Protein AF-A0A845UEY4-F1 (afdb_monomer)

Structure (mmCIF, N/CA/C/O backbone):
data_AF-A0A845UEY4-F1
#
_entry.id   AF-A0A845UEY4-F1
#
loop_
_atom_site.group_PDB
_atom_site.id
_atom_site.type_symbol
_atom_site.label_atom_id
_atom_site.label_alt_id
_atom_site.label_comp_id
_atom_site.label_asym_id
_atom_site.label_entity_id
_atom_site.label_seq_id
_atom_site.pdbx_PDB_ins_code
_atom_site.Cartn_x
_atom_site.Cartn_y
_atom_site.Cartn_z
_atom_site.occupancy
_atom_site.B_iso_or_equiv
_atom_site.auth_seq_id
_atom_site.auth_comp_id
_atom_site.auth_asym_id
_atom_site.auth_atom_id
_atom_site.pdbx_PDB_model_num
ATOM 1 N N . GLY A 1 1 ? 34.768 -11.154 15.522 1.00 72.12 1 GLY A N 1
ATOM 2 C CA . GLY A 1 1 ? 34.197 -12.021 14.469 1.00 72.12 1 GLY A CA 1
ATOM 3 C C . GLY A 1 1 ? 33.340 -11.183 13.542 1.00 72.12 1 GLY A C 1
ATOM 4 O O . GLY A 1 1 ? 32.799 -10.190 14.009 1.00 72.12 1 GLY A O 1
ATOM 5 N N . ALA A 1 2 ? 33.241 -11.539 12.259 1.00 83.69 2 ALA A N 1
ATOM 6 C CA . ALA A 1 2 ? 32.461 -10.785 11.270 1.00 83.69 2 ALA A CA 1
ATOM 7 C C . ALA A 1 2 ? 31.075 -11.413 11.032 1.00 83.69 2 ALA A C 1
ATOM 9 O O . ALA A 1 2 ? 30.939 -12.635 11.075 1.00 83.69 2 ALA A O 1
ATOM 10 N N . ARG A 1 3 ? 30.063 -10.574 10.768 1.00 87.88 3 ARG A N 1
ATOM 11 C CA . ARG A 1 3 ? 28.733 -10.976 10.277 1.00 87.88 3 ARG A CA 1
ATOM 12 C C . ARG A 1 3 ? 28.546 -10.387 8.880 1.00 87.88 3 ARG A C 1
ATOM 14 O O . ARG A 1 3 ? 28.644 -9.175 8.723 1.00 87.88 3 ARG A O 1
ATOM 21 N N . LEU A 1 4 ? 28.305 -11.242 7.891 1.00 89.44 4 LEU A N 1
ATOM 22 C CA . LEU A 1 4 ? 28.095 -10.865 6.492 1.00 89.44 4 LEU A CA 1
ATOM 23 C C . LEU A 1 4 ? 26.800 -11.503 5.986 1.00 89.44 4 LEU A C 1
ATOM 25 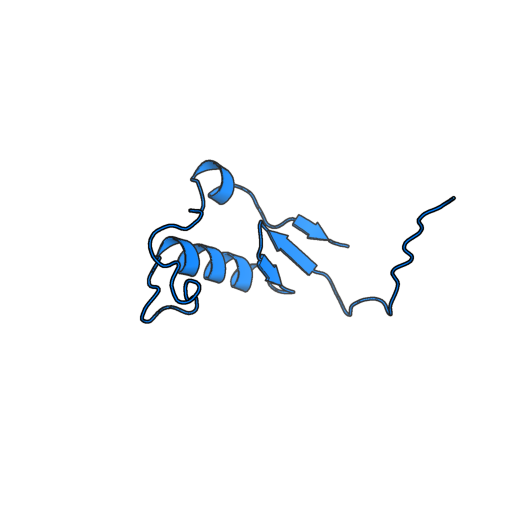O O . LEU A 1 4 ? 26.485 -12.634 6.355 1.00 89.44 4 LEU A O 1
ATOM 29 N N . MET A 1 5 ? 26.078 -10.780 5.131 1.00 90.81 5 MET A N 1
ATOM 30 C CA . MET A 1 5 ? 24.914 -11.271 4.396 1.00 90.81 5 MET A CA 1
ATOM 31 C C . MET A 1 5 ? 25.112 -10.945 2.915 1.00 90.81 5 MET A C 1
ATOM 33 O O . MET A 1 5 ? 25.370 -9.795 2.569 1.00 90.81 5 MET A O 1
ATOM 37 N N . ALA A 1 6 ? 25.004 -11.959 2.057 1.00 91.88 6 ALA A N 1
ATOM 38 C CA . ALA A 1 6 ? 25.022 -11.813 0.606 1.00 91.88 6 ALA A CA 1
ATOM 39 C C . ALA A 1 6 ? 23.666 -12.267 0.054 1.00 91.88 6 ALA A C 1
ATOM 41 O O . ALA A 1 6 ? 23.233 -13.386 0.327 1.00 91.88 6 ALA A O 1
ATOM 42 N N . LEU A 1 7 ? 22.998 -11.389 -0.695 1.00 91.62 7 LEU A N 1
ATOM 43 C CA . LEU A 1 7 ? 21.709 -11.641 -1.340 1.00 91.62 7 LEU A CA 1
ATOM 44 C C . LEU A 1 7 ? 21.859 -11.359 -2.837 1.00 91.62 7 LEU A C 1
ATOM 46 O O . LEU A 1 7 ? 22.398 -10.323 -3.220 1.00 91.62 7 LEU A O 1
ATOM 50 N N . GLY A 1 8 ? 21.386 -12.276 -3.677 1.00 91.75 8 GLY A N 1
ATOM 51 C CA . GLY A 1 8 ? 21.439 -12.155 -5.130 1.00 91.75 8 GLY A CA 1
ATOM 52 C C . GLY A 1 8 ? 20.460 -13.113 -5.802 1.00 91.75 8 GLY A C 1
ATOM 53 O O . GLY A 1 8 ? 19.999 -14.076 -5.192 1.00 91.75 8 GLY A O 1
ATOM 54 N N . GLY A 1 9 ? 20.132 -12.836 -7.060 1.00 89.50 9 GLY A N 1
ATOM 55 C CA . GLY A 1 9 ? 19.194 -13.617 -7.858 1.00 89.50 9 GLY A CA 1
ATOM 56 C C . GLY A 1 9 ? 19.163 -13.125 -9.302 1.00 89.50 9 GLY A C 1
ATOM 57 O O . GLY A 1 9 ? 19.816 -12.138 -9.639 1.00 89.50 9 GLY A O 1
ATOM 58 N N . ALA A 1 10 ? 18.419 -13.824 -10.158 1.00 89.44 10 ALA A N 1
ATOM 59 C CA . ALA A 1 10 ? 18.205 -13.389 -11.534 1.00 89.44 10 ALA A CA 1
ATOM 60 C C . ALA A 1 10 ? 17.486 -12.028 -11.581 1.00 89.44 10 ALA A C 1
ATOM 62 O O . ALA A 1 10 ? 16.649 -11.732 -10.724 1.00 89.44 10 ALA A O 1
ATOM 63 N N . THR A 1 11 ? 17.788 -11.219 -12.599 1.00 85.81 11 THR A N 1
ATOM 64 C CA . THR A 1 11 ? 17.115 -9.935 -12.820 1.00 85.81 11 THR A CA 1
ATOM 65 C C . THR A 1 11 ? 15.613 -10.143 -12.998 1.00 85.81 11 THR A C 1
ATOM 67 O O . THR A 1 11 ? 15.172 -11.079 -13.665 1.00 85.81 11 THR A O 1
ATOM 70 N N . MET A 1 12 ? 14.812 -9.260 -12.403 1.00 84.38 12 MET A N 1
ATOM 71 C CA . MET A 1 12 ? 13.364 -9.293 -12.579 1.00 84.38 12 MET A CA 1
ATOM 72 C C . MET A 1 12 ? 12.991 -8.875 -14.007 1.00 84.38 12 MET A C 1
ATOM 74 O O . MET A 1 12 ? 13.555 -7.934 -14.561 1.00 84.38 12 MET A O 1
ATOM 78 N N . ASN A 1 13 ? 11.998 -9.545 -14.594 1.00 81.44 13 ASN A N 1
ATOM 79 C CA . ASN A 1 13 ? 11.487 -9.197 -15.920 1.00 81.44 13 ASN A CA 1
ATOM 80 C C . ASN A 1 13 ? 10.615 -7.930 -15.830 1.00 81.44 13 ASN A C 1
ATOM 82 O O . ASN A 1 13 ? 9.397 -8.012 -15.643 1.00 81.44 13 ASN A O 1
ATOM 86 N N . GLY A 1 14 ? 11.253 -6.762 -15.923 1.00 85.38 14 GLY A N 1
ATOM 87 C CA . GLY A 1 14 ? 10.607 -5.450 -16.017 1.00 85.38 14 GLY A CA 1
ATOM 88 C C . GLY A 1 14 ? 10.539 -4.654 -14.706 1.00 85.38 14 GLY A C 1
ATOM 89 O O . GLY A 1 14 ? 10.878 -5.177 -13.641 1.00 85.38 14 GLY A O 1
ATOM 90 N N . PRO A 1 15 ? 10.071 -3.394 -14.784 1.00 89.06 15 PRO A N 1
ATOM 91 C CA . PRO A 1 15 ? 10.117 -2.447 -13.676 1.00 89.06 15 PRO A CA 1
ATOM 92 C C . PRO A 1 15 ? 9.271 -2.910 -12.488 1.00 89.06 15 PRO A C 1
ATOM 94 O O . PRO A 1 15 ? 8.289 -3.661 -12.624 1.00 89.06 15 PRO A O 1
ATOM 97 N N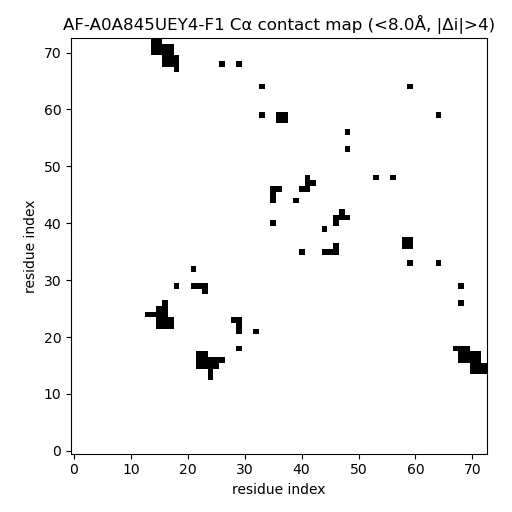 . ARG A 1 16 ? 9.639 -2.435 -11.298 1.00 92.44 16 ARG A N 1
ATOM 98 C CA . ARG A 1 16 ? 8.814 -2.551 -10.095 1.00 92.44 16 ARG A CA 1
ATOM 99 C C . ARG A 1 16 ? 8.540 -1.173 -9.531 1.00 92.44 16 ARG A C 1
ATOM 101 O O . ARG A 1 16 ? 9.427 -0.339 -9.397 1.00 92.44 16 ARG A O 1
ATOM 108 N N . TYR A 1 17 ? 7.279 -0.952 -9.203 1.00 94.12 17 TYR A N 1
ATOM 109 C CA . TYR A 1 17 ? 6.832 0.237 -8.513 1.00 94.12 17 TYR A CA 1
ATOM 110 C C . TYR A 1 17 ? 6.687 -0.101 -7.041 1.00 94.12 17 TYR A C 1
ATOM 112 O O . TYR A 1 17 ? 6.083 -1.119 -6.696 1.00 94.12 17 TYR A O 1
ATOM 120 N N . ILE A 1 18 ? 7.267 0.744 -6.195 1.00 94.75 18 ILE A N 1
ATOM 121 C CA . ILE A 1 18 ? 7.208 0.608 -4.743 1.00 94.75 18 ILE A CA 1
ATOM 122 C C . ILE A 1 18 ? 6.613 1.887 -4.174 1.00 94.75 18 ILE A C 1
ATOM 124 O O . ILE A 1 18 ? 7.083 2.996 -4.454 1.00 94.75 18 ILE A O 1
ATOM 128 N N . TRP A 1 19 ? 5.593 1.724 -3.346 1.00 96.00 19 TRP A N 1
ATOM 129 C CA . TRP A 1 19 ? 4.990 2.797 -2.578 1.00 96.00 19 TRP A CA 1
ATOM 130 C C . TRP A 1 19 ? 4.595 2.238 -1.219 1.00 96.00 19 TRP A C 1
ATOM 132 O O . TRP A 1 19 ? 3.827 1.280 -1.159 1.00 96.00 19 TRP A O 1
ATOM 142 N N . TRP A 1 20 ? 5.135 2.805 -0.138 1.00 94.94 20 TRP A N 1
ATOM 143 C CA . TRP A 1 20 ? 4.932 2.268 1.211 1.00 94.94 20 TRP A CA 1
ATOM 144 C C . TRP A 1 20 ? 5.198 0.744 1.247 1.00 94.94 20 TRP A C 1
ATOM 146 O O . TRP A 1 20 ? 6.265 0.311 0.813 1.00 94.94 20 TRP A O 1
ATOM 156 N N . ASN A 1 21 ? 4.237 -0.058 1.709 1.00 95.88 21 ASN A N 1
ATOM 157 C CA . ASN A 1 21 ? 4.306 -1.519 1.771 1.00 95.88 21 ASN A CA 1
ATOM 158 C C . ASN A 1 21 ? 3.765 -2.222 0.509 1.00 95.88 21 ASN A C 1
ATOM 160 O O . ASN A 1 21 ? 3.674 -3.449 0.482 1.00 95.88 21 ASN A O 1
ATOM 164 N N . PHE A 1 22 ? 3.402 -1.480 -0.542 1.00 96.56 22 PHE A N 1
ATOM 165 C CA . PHE A 1 22 ? 2.870 -2.037 -1.784 1.00 96.56 22 PHE A CA 1
ATOM 166 C C . PHE A 1 22 ? 3.930 -2.083 -2.884 1.00 96.56 22 PHE A C 1
ATOM 168 O O . PHE A 1 22 ? 4.586 -1.086 -3.196 1.00 96.56 22 PHE A O 1
ATOM 175 N N . VAL A 1 23 ? 4.061 -3.259 -3.504 1.00 95.62 23 VAL A N 1
ATOM 176 C CA . VAL A 1 23 ? 4.975 -3.510 -4.622 1.00 95.62 23 VAL A CA 1
ATOM 177 C C . VAL A 1 23 ? 4.218 -4.178 -5.759 1.00 95.62 23 VAL A C 1
ATOM 179 O O . VAL A 1 23 ? 3.538 -5.182 -5.564 1.00 95.62 23 VAL A O 1
ATOM 182 N N . SER A 1 24 ? 4.345 -3.636 -6.966 1.00 94.94 24 SER A N 1
ATOM 183 C CA . SER A 1 24 ? 3.652 -4.151 -8.147 1.00 94.94 24 SER A CA 1
ATOM 184 C C . SER A 1 24 ? 4.407 -3.791 -9.425 1.00 94.94 24 SER A C 1
ATOM 186 O O . SER A 1 24 ? 5.177 -2.835 -9.463 1.00 94.94 24 SER A O 1
ATOM 188 N N . SER A 1 25 ? 4.166 -4.530 -10.505 1.00 94.06 25 SER A N 1
ATOM 189 C CA . SER A 1 25 ? 4.585 -4.141 -11.859 1.00 94.06 25 SER A CA 1
ATOM 190 C C . SER A 1 25 ? 3.616 -3.156 -12.532 1.00 94.06 25 SER A C 1
ATOM 192 O O . SER A 1 25 ? 3.838 -2.757 -13.669 1.00 94.06 25 SER A O 1
ATOM 194 N N . SER A 1 26 ? 2.525 -2.778 -11.858 1.00 94.25 26 SER A N 1
ATOM 195 C CA . SER A 1 26 ? 1.492 -1.848 -12.332 1.00 94.25 26 SER A CA 1
ATOM 196 C C . SER A 1 26 ? 1.242 -0.761 -11.287 1.00 94.25 26 SER A C 1
ATOM 198 O O . SER A 1 26 ? 0.999 -1.082 -10.121 1.00 94.25 26 SER A O 1
ATOM 200 N N . LYS A 1 27 ? 1.281 0.509 -11.719 1.00 93.62 27 LYS A N 1
ATOM 201 C CA . LYS A 1 27 ? 0.948 1.672 -10.878 1.00 93.62 27 LYS A CA 1
ATOM 202 C C . LYS A 1 27 ? -0.530 1.684 -10.497 1.00 93.62 27 LYS A C 1
ATOM 204 O O . LYS A 1 27 ? -0.831 1.880 -9.329 1.00 93.62 27 LYS A O 1
ATOM 209 N N . ASP A 1 28 ? -1.421 1.362 -11.433 1.00 95.75 28 ASP A N 1
ATOM 210 C CA . ASP A 1 28 ? -2.870 1.328 -11.188 1.00 95.75 28 ASP A CA 1
ATOM 211 C C . ASP A 1 28 ? -3.239 0.341 -10.076 1.00 95.75 28 ASP A C 1
ATOM 213 O O . ASP A 1 28 ? -4.085 0.629 -9.238 1.00 95.75 28 ASP A O 1
ATOM 217 N N . ARG A 1 29 ? -2.541 -0.803 -10.001 1.00 96.44 29 ARG A N 1
ATOM 218 C CA . ARG A 1 29 ? -2.706 -1.750 -8.887 1.00 96.44 29 ARG A CA 1
ATOM 219 C C . ARG A 1 29 ? -2.279 -1.181 -7.537 1.00 96.44 29 ARG A C 1
ATOM 221 O O . ARG A 1 29 ? -2.864 -1.556 -6.528 1.00 96.44 29 ARG A O 1
ATOM 228 N N . ILE A 1 30 ? -1.263 -0.320 -7.507 1.00 96.94 30 ILE A N 1
ATOM 229 C CA . ILE A 1 30 ? -0.848 0.354 -6.273 1.00 96.94 30 ILE A CA 1
ATOM 230 C C . ILE A 1 30 ? -1.889 1.397 -5.875 1.00 96.94 30 ILE A C 1
ATOM 232 O O . ILE A 1 30 ? -2.252 1.443 -4.708 1.00 96.94 30 ILE A O 1
ATOM 236 N N . GLU A 1 31 ? -2.407 2.183 -6.821 1.00 96.44 31 GLU A N 1
ATOM 237 C CA . GLU A 1 31 ? -3.473 3.149 -6.523 1.00 96.44 31 GLU A CA 1
ATOM 238 C C . GLU A 1 31 ? -4.750 2.452 -6.035 1.00 96.44 31 GLU A C 1
ATOM 240 O O . GLU A 1 31 ? -5.327 2.876 -5.040 1.00 96.44 31 GLU A O 1
ATOM 245 N N . GLN A 1 32 ? -5.135 1.318 -6.631 1.00 97.69 32 GLN A N 1
ATOM 246 C CA . GLN A 1 32 ? -6.252 0.518 -6.121 1.00 97.69 32 GLN A CA 1
ATOM 247 C C . GLN A 1 32 ? -5.992 0.030 -4.687 1.00 97.69 32 GLN A C 1
ATOM 249 O O . GLN A 1 32 ? -6.835 0.210 -3.816 1.00 97.69 32 GLN A O 1
ATOM 254 N N . ALA A 1 33 ? -4.801 -0.516 -4.411 1.00 97.69 33 ALA A N 1
ATOM 255 C CA . ALA A 1 33 ? -4.434 -0.967 -3.068 1.00 97.69 33 ALA A CA 1
ATOM 256 C C . ALA A 1 33 ? -4.434 0.175 -2.033 1.00 97.69 33 ALA A C 1
ATOM 258 O O . ALA A 1 33 ? -4.773 -0.049 -0.871 1.00 97.69 33 ALA A O 1
ATOM 259 N N . LYS A 1 34 ? -4.079 1.402 -2.443 1.00 97.19 34 LYS A N 1
ATOM 260 C CA . LYS A 1 34 ? -4.187 2.598 -1.597 1.00 97.19 34 LYS A CA 1
ATOM 261 C C . LYS A 1 34 ? -5.635 2.881 -1.211 1.00 97.19 34 LYS A C 1
ATOM 263 O O . LYS A 1 34 ? -5.899 3.094 -0.030 1.00 97.19 34 LYS A O 1
ATOM 268 N N . GLU A 1 35 ? -6.554 2.887 -2.175 1.00 97.44 35 GLU A N 1
ATOM 269 C CA . GLU A 1 35 ? -7.982 3.105 -1.905 1.00 97.44 35 GLU A CA 1
ATOM 270 C C . GLU A 1 35 ? -8.570 1.992 -1.036 1.00 97.44 35 GLU A C 1
ATOM 272 O O . GLU A 1 35 ? -9.231 2.275 -0.037 1.00 97.44 35 GLU A O 1
ATOM 277 N N . ASP A 1 36 ? -8.249 0.736 -1.343 1.00 98.19 36 ASP A N 1
ATOM 278 C CA . ASP A 1 36 ? -8.727 -0.422 -0.587 1.00 98.19 36 ASP A CA 1
ATOM 279 C C . ASP A 1 36 ? -8.239 -0.400 0.872 1.00 98.19 36 ASP A C 1
ATOM 281 O O . ASP A 1 36 ? -8.993 -0.723 1.790 1.00 98.19 36 ASP A O 1
ATOM 285 N N . TRP A 1 37 ? -6.989 0.018 1.114 1.00 97.75 37 TRP A N 1
ATOM 286 C CA . TRP A 1 37 ? -6.456 0.167 2.471 1.00 97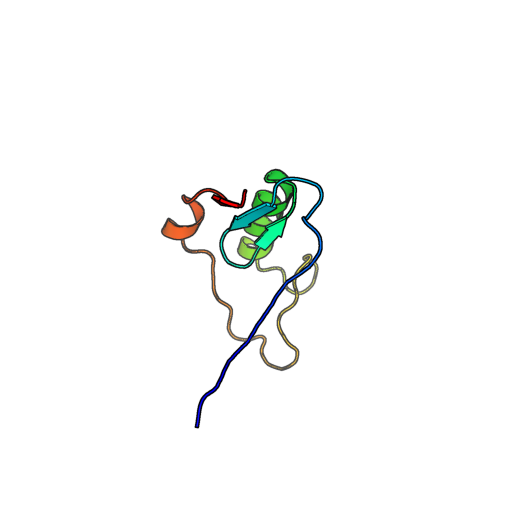.75 37 TRP A CA 1
ATOM 287 C C . TRP A 1 37 ? -7.087 1.350 3.215 1.00 97.75 37 TRP A C 1
ATOM 289 O O . TRP A 1 37 ? -7.407 1.230 4.397 1.00 97.75 37 TRP A O 1
ATOM 299 N N . LYS A 1 38 ? -7.313 2.483 2.532 1.00 96.38 38 LYS A N 1
ATOM 300 C CA . LYS A 1 38 ? -8.006 3.652 3.105 1.00 96.38 38 LYS A CA 1
ATOM 301 C C . LYS A 1 38 ? -9.457 3.346 3.478 1.00 96.38 38 LYS A C 1
ATOM 303 O O . LYS A 1 38 ? -9.943 3.892 4.464 1.00 96.38 38 LYS A O 1
ATOM 308 N N . ALA A 1 39 ? -10.135 2.486 2.717 1.00 97.00 39 ALA A N 1
ATOM 309 C CA . ALA A 1 39 ? -11.509 2.079 2.998 1.00 97.00 39 ALA A CA 1
ATOM 310 C C . ALA A 1 39 ? -11.646 1.299 4.317 1.00 97.00 39 ALA A C 1
ATOM 312 O O . ALA A 1 39 ? -12.720 1.320 4.913 1.00 97.00 39 ALA A O 1
ATOM 313 N N . ALA A 1 40 ? -10.572 0.636 4.772 1.00 95.81 40 ALA A N 1
ATOM 314 C CA . ALA A 1 40 ? -10.519 -0.113 6.029 1.00 95.81 40 ALA A CA 1
ATOM 315 C C . ALA A 1 40 ? -11.668 -1.134 6.204 1.0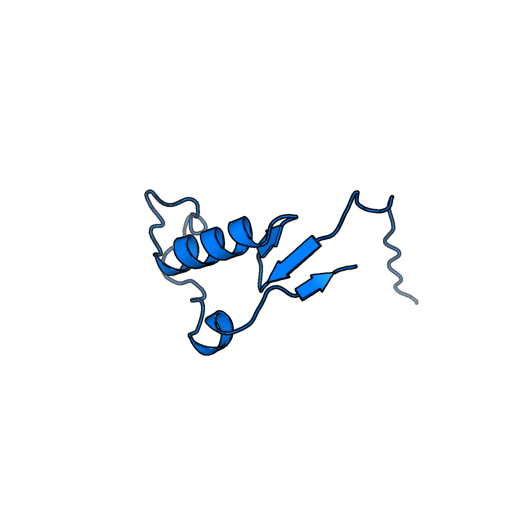0 95.81 40 ALA A C 1
ATOM 317 O O . ALA A 1 40 ? -12.108 -1.414 7.320 1.00 95.81 40 ALA A O 1
ATOM 318 N N . ASP A 1 41 ? -12.156 -1.712 5.100 1.00 96.62 41 ASP A N 1
ATOM 319 C CA . ASP A 1 41 ? -13.126 -2.810 5.130 1.00 96.62 41 ASP A CA 1
ATOM 320 C C . ASP A 1 41 ? -12.396 -4.140 5.352 1.00 96.62 41 ASP A C 1
ATOM 322 O O . ASP A 1 41 ? -12.083 -4.875 4.416 1.00 96.62 41 ASP A O 1
ATOM 326 N N . TRP A 1 42 ? -12.112 -4.451 6.615 1.00 96.12 42 TRP A N 1
ATOM 327 C CA . TRP A 1 42 ? -11.398 -5.674 7.001 1.00 96.12 42 TRP A CA 1
ATOM 328 C C . TRP A 1 42 ? -12.237 -6.954 6.865 1.00 96.12 42 TRP A C 1
ATOM 330 O O . TRP A 1 42 ? -11.698 -8.058 6.967 1.00 96.12 42 TRP A O 1
ATOM 340 N N . ALA A 1 43 ? -13.552 -6.822 6.659 1.00 94.94 43 ALA A N 1
ATOM 341 C CA . ALA A 1 43 ? -14.475 -7.949 6.580 1.00 94.94 43 ALA A CA 1
ATOM 342 C C . ALA A 1 43 ? -14.699 -8.412 5.134 1.00 94.94 43 ALA A C 1
ATOM 344 O O . ALA A 1 43 ? -14.648 -9.616 4.864 1.00 94.94 43 ALA A O 1
ATOM 345 N N . ASN A 1 44 ? -14.929 -7.469 4.213 1.00 96.69 44 ASN A N 1
ATOM 346 C CA . ASN A 1 44 ? -15.272 -7.762 2.816 1.00 96.69 44 ASN A CA 1
ATOM 347 C C . ASN A 1 44 ? -14.256 -7.215 1.807 1.00 96.69 44 ASN A C 1
ATOM 349 O O . ASN A 1 44 ? -14.318 -7.578 0.631 1.00 96.69 44 ASN A O 1
ATOM 353 N N . GLY A 1 45 ? -13.321 -6.374 2.250 1.00 96.12 45 GLY A N 1
ATOM 354 C CA . GLY A 1 45 ? -12.248 -5.850 1.421 1.00 96.12 45 GLY A CA 1
ATOM 35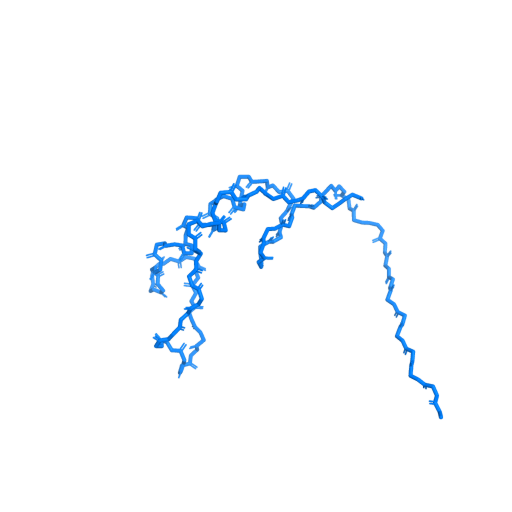5 C C . GLY A 1 45 ? -11.144 -6.875 1.137 1.00 96.12 45 GLY A C 1
ATOM 356 O O . GLY A 1 45 ? -11.157 -8.008 1.631 1.00 96.12 45 GLY A O 1
ATOM 357 N N . PRO A 1 46 ? -10.148 -6.489 0.323 1.00 97.12 46 PRO A N 1
ATOM 358 C CA . PRO A 1 46 ? -9.060 -7.381 -0.071 1.00 97.12 46 PRO A CA 1
ATOM 359 C C . PRO A 1 46 ? -8.008 -7.583 1.031 1.00 97.12 46 PRO A C 1
ATOM 361 O O . PRO A 1 46 ? -7.178 -8.485 0.916 1.00 97.12 46 PRO A O 1
ATOM 364 N N . PHE A 1 47 ? -8.030 -6.765 2.089 1.00 97.12 47 PHE A N 1
ATOM 365 C CA . PHE A 1 47 ? -7.111 -6.844 3.222 1.00 97.12 47 PHE A CA 1
ATOM 366 C C . PHE A 1 47 ? -7.820 -7.343 4.479 1.00 97.12 47 PHE A C 1
ATOM 368 O O . PHE A 1 47 ? -8.998 -7.074 4.694 1.00 97.12 47 PHE A O 1
ATOM 375 N N . ARG A 1 48 ? -7.075 -8.041 5.338 1.00 96.50 48 ARG A N 1
ATOM 376 C CA . ARG A 1 48 ? -7.527 -8.460 6.66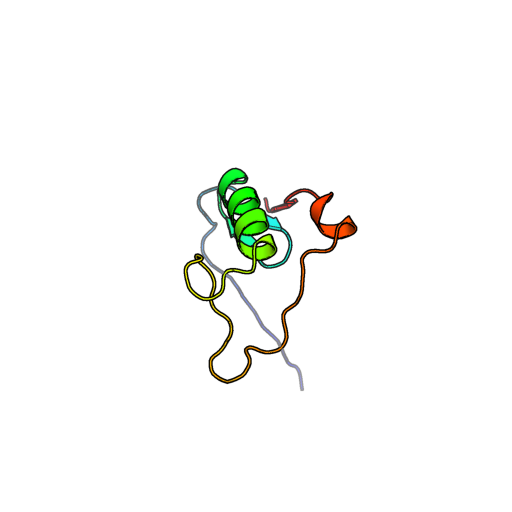7 1.00 96.50 48 ARG A CA 1
ATOM 377 C C . ARG A 1 48 ? -6.470 -8.104 7.695 1.00 96.50 48 ARG A C 1
ATOM 379 O O . ARG A 1 48 ? -5.279 -8.256 7.417 1.00 96.50 48 ARG A O 1
ATOM 386 N N . LEU A 1 49 ? -6.912 -7.663 8.867 1.00 95.75 49 LEU A N 1
ATOM 387 C CA . LEU A 1 49 ? -6.020 -7.484 10.005 1.00 95.75 49 LEU A CA 1
ATOM 388 C C . LEU A 1 49 ? -5.607 -8.847 10.586 1.00 95.75 49 LEU A C 1
ATOM 390 O O . LEU A 1 49 ? -6.296 -9.851 10.362 1.00 95.75 49 LEU A O 1
ATOM 394 N N . PRO A 1 50 ? -4.461 -8.921 11.283 1.00 94.69 50 PRO A N 1
ATOM 395 C CA . PRO A 1 50 ? -4.020 -10.155 11.912 1.00 94.69 50 PRO A CA 1
ATOM 396 C C . PRO A 1 50 ? -5.049 -10.679 12.932 1.00 94.69 50 PRO A C 1
ATOM 398 O O . PRO A 1 50 ? -5.603 -9.895 13.704 1.00 94.69 50 PRO A O 1
ATOM 401 N N . PRO A 1 51 ? -5.286 -12.002 13.001 1.00 93.94 51 PRO A N 1
ATOM 402 C CA . PRO A 1 51 ? -6.188 -12.570 13.997 1.00 93.94 51 PRO A CA 1
ATOM 403 C C . PRO A 1 51 ? -5.745 -12.225 15.422 1.00 93.94 51 PRO A C 1
ATOM 405 O O . PRO A 1 51 ? -4.603 -12.488 15.801 1.00 93.94 51 PRO A O 1
ATOM 408 N N . GLY A 1 52 ? -6.663 -11.680 16.220 1.00 94.56 52 GLY A N 1
ATOM 409 C CA . GLY A 1 52 ? -6.384 -11.273 17.601 1.00 94.56 52 GLY A CA 1
ATOM 410 C C . GLY A 1 52 ? -5.723 -9.897 17.750 1.00 94.56 52 GLY A C 1
ATOM 411 O O . GLY A 1 52 ? -5.508 -9.475 18.883 1.00 94.56 52 GLY A O 1
ATOM 412 N N . ASP A 1 53 ? -5.459 -9.190 16.648 1.00 93.19 53 ASP A N 1
ATOM 413 C CA . ASP A 1 53 ? -4.939 -7.818 16.622 1.00 93.19 53 ASP A CA 1
ATOM 414 C C . ASP A 1 53 ? -5.714 -6.976 15.594 1.00 93.19 53 ASP A C 1
ATOM 416 O O . ASP A 1 53 ? -5.231 -6.616 14.524 1.00 93.19 53 ASP A O 1
ATOM 420 N N . GLU A 1 54 ? -6.991 -6.742 15.900 1.00 93.25 54 GLU A N 1
ATOM 421 C CA . GLU A 1 54 ? -7.950 -6.077 15.002 1.00 93.25 54 GLU A CA 1
ATOM 422 C C . GLU A 1 54 ? -8.291 -4.647 15.458 1.00 93.25 54 GLU A C 1
ATOM 424 O O . GLU A 1 54 ? -9.173 -3.998 14.898 1.00 93.25 54 GLU A O 1
ATOM 429 N N . GLN A 1 55 ? -7.629 -4.164 16.515 1.00 90.44 55 GLN A N 1
ATOM 430 C CA . GLN A 1 55 ? -7.957 -2.893 17.171 1.00 90.44 55 GLN A CA 1
ATOM 431 C C . GLN A 1 55 ? -7.187 -1.703 16.593 1.00 90.44 55 GLN A C 1
ATOM 433 O O . GLN A 1 55 ? -7.664 -0.572 16.674 1.00 90.44 55 GLN A O 1
ATOM 438 N N . GLU A 1 56 ? -6.012 -1.942 16.015 1.00 92.38 56 GLU A N 1
ATOM 439 C CA . GLU A 1 56 ? -5.133 -0.902 15.492 1.00 92.38 56 GLU A CA 1
ATOM 440 C C . GLU A 1 56 ? -4.656 -1.255 14.081 1.00 92.38 56 GLU A C 1
ATOM 442 O O . GLU A 1 56 ? -4.446 -2.415 13.732 1.00 92.38 56 GLU A O 1
ATOM 447 N N . PHE A 1 57 ? -4.474 -0.229 13.254 1.00 94.81 57 PHE A N 1
ATOM 448 C CA . PHE A 1 57 ? -3.796 -0.338 11.970 1.00 94.81 57 PHE A CA 1
ATOM 449 C C . PHE A 1 57 ? -3.103 0.985 11.640 1.00 94.81 57 PHE A C 1
ATOM 451 O O . PHE A 1 57 ? -3.432 2.033 12.196 1.00 94.81 57 PHE A O 1
ATOM 458 N N . ILE A 1 58 ? -2.150 0.948 10.706 1.00 96.19 58 ILE A N 1
ATOM 459 C CA . ILE A 1 58 ? -1.432 2.147 10.259 1.00 96.19 58 ILE A CA 1
ATOM 460 C C . ILE A 1 58 ? -2.192 2.777 9.084 1.00 96.19 58 ILE A C 1
ATOM 462 O O . ILE A 1 58 ? -2.206 2.188 7.997 1.00 96.19 58 ILE A O 1
ATOM 466 N N . PRO A 1 59 ? -2.822 3.954 9.253 1.00 95.94 59 PRO A N 1
ATOM 467 C CA . PRO A 1 59 ? -3.538 4.600 8.164 1.00 95.94 59 PRO A CA 1
ATOM 468 C C . PRO A 1 59 ? -2.563 5.188 7.141 1.00 95.94 59 PRO A C 1
ATOM 470 O O . PRO A 1 59 ? -1.444 5.593 7.463 1.00 95.94 59 PRO A O 1
ATOM 473 N N . ILE A 1 60 ? -3.022 5.305 5.896 1.00 96.62 60 ILE A N 1
ATOM 474 C CA . ILE A 1 60 ? -2.353 6.151 4.907 1.00 96.62 60 ILE A CA 1
ATOM 475 C C . ILE A 1 60 ? -2.672 7.601 5.270 1.00 96.62 60 ILE A C 1
ATOM 477 O O . ILE A 1 60 ? -3.825 8.023 5.213 1.00 96.62 60 ILE A O 1
ATOM 481 N N . THR A 1 61 ? -1.655 8.362 5.670 1.00 96.50 61 THR A N 1
ATOM 482 C CA . THR A 1 61 ? -1.819 9.786 5.982 1.00 96.50 61 THR A CA 1
ATOM 483 C C . THR A 1 61 ? -2.037 10.599 4.706 1.00 96.50 61 THR A C 1
ATOM 485 O O . THR A 1 61 ? -1.590 10.208 3.627 1.00 96.50 61 THR A O 1
ATOM 488 N N . GLU A 1 62 ? -2.663 11.774 4.818 1.00 95.00 62 GLU A N 1
ATOM 489 C CA . GLU A 1 62 ? -2.836 12.675 3.667 1.00 95.00 62 GLU A CA 1
ATOM 490 C C . GLU A 1 62 ? -1.504 13.074 3.021 1.00 95.00 62 GLU A C 1
ATOM 492 O O . GLU A 1 62 ? -1.422 13.254 1.807 1.00 95.00 62 GLU A O 1
ATOM 497 N N . GLU A 1 63 ? -0.452 13.229 3.827 1.00 95.38 63 GLU A N 1
ATOM 498 C CA . GLU A 1 63 ? 0.889 13.528 3.329 1.00 95.38 63 GLU A CA 1
ATOM 499 C C . GLU A 1 63 ? 1.429 12.369 2.486 1.00 95.38 63 GLU A C 1
ATOM 501 O O . GLU A 1 63 ? 1.927 12.590 1.380 1.00 95.38 63 GLU A O 1
ATOM 506 N N . LEU A 1 64 ? 1.278 11.132 2.972 1.00 94.50 64 LEU A N 1
ATOM 507 C CA . LEU A 1 64 ? 1.727 9.943 2.260 1.00 94.50 64 LEU A CA 1
ATOM 508 C C . LEU A 1 64 ? 0.931 9.734 0.966 1.00 94.50 64 LEU A C 1
ATOM 510 O O . LEU A 1 64 ? 1.526 9.404 -0.061 1.00 94.50 64 LEU A O 1
ATOM 514 N N . ASP A 1 65 ? -0.381 9.979 0.981 1.00 94.19 65 ASP A N 1
ATOM 515 C CA . ASP A 1 65 ? -1.255 9.794 -0.186 1.00 94.19 65 ASP A CA 1
ATOM 516 C C . ASP A 1 65 ? -0.864 10.691 -1.375 1.00 94.19 65 ASP A C 1
ATOM 518 O O . ASP A 1 65 ? -0.993 10.300 -2.536 1.00 94.19 65 ASP A O 1
ATOM 522 N N . ARG A 1 66 ? -0.294 11.872 -1.094 1.00 93.88 66 ARG A N 1
ATOM 523 C CA . ARG A 1 66 ? 0.199 12.816 -2.115 1.00 93.88 66 ARG A CA 1
ATOM 524 C C . ARG A 1 66 ? 1.505 12.368 -2.781 1.00 93.88 66 ARG A C 1
ATOM 526 O O . ARG A 1 66 ? 1.898 12.936 -3.803 1.00 93.88 66 ARG A O 1
ATOM 533 N N . THR A 1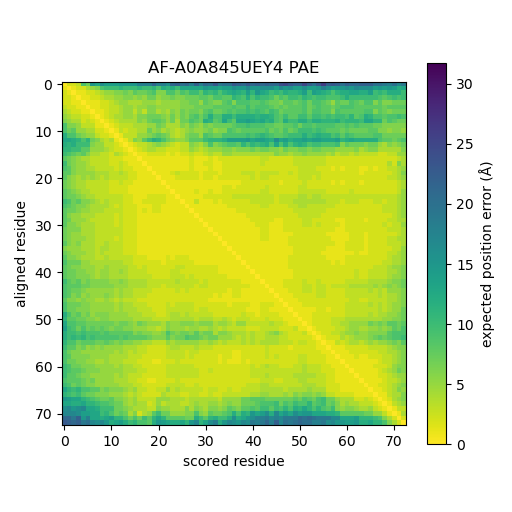 67 ? 2.201 11.379 -2.220 1.00 93.06 67 THR A N 1
ATOM 534 C CA . THR A 1 67 ? 3.445 10.848 -2.795 1.00 93.06 67 THR A CA 1
ATOM 535 C C . THR A 1 67 ? 3.161 9.867 -3.935 1.00 93.06 67 THR A C 1
ATOM 537 O O . THR A 1 67 ? 2.106 9.239 -3.992 1.00 93.06 67 THR A O 1
ATOM 540 N N . ARG A 1 68 ? 4.111 9.715 -4.868 1.00 85.69 68 ARG A N 1
ATOM 541 C CA . ARG A 1 68 ? 3.966 8.811 -6.021 1.00 85.69 68 ARG A CA 1
ATOM 542 C C . ARG A 1 68 ? 4.796 7.538 -5.858 1.00 85.69 68 ARG A C 1
ATOM 544 O O . ARG A 1 68 ? 5.878 7.611 -5.267 1.00 85.69 68 ARG A O 1
ATOM 551 N N . PRO A 1 69 ? 4.357 6.398 -6.428 1.00 83.19 69 PRO A N 1
ATOM 552 C CA . PRO A 1 69 ? 5.165 5.187 -6.466 1.00 83.19 69 PRO A CA 1
ATOM 553 C C . PRO A 1 69 ? 6.514 5.451 -7.130 1.00 83.19 69 PRO A C 1
ATOM 555 O O . PRO A 1 69 ? 6.581 5.993 -8.239 1.00 83.19 69 PRO A O 1
ATOM 558 N N . ARG A 1 70 ? 7.590 5.069 -6.439 1.00 79.69 70 ARG A N 1
ATOM 559 C CA . ARG A 1 70 ? 8.947 5.179 -6.972 1.00 79.69 70 ARG A CA 1
ATOM 560 C C . ARG A 1 70 ? 9.170 4.071 -7.995 1.00 79.69 70 ARG A C 1
ATOM 562 O O . ARG A 1 70 ? 8.752 2.936 -7.770 1.00 79.69 70 ARG A O 1
ATOM 569 N N . ASN A 1 71 ? 9.817 4.412 -9.107 1.00 73.56 71 ASN A N 1
ATOM 570 C CA . ASN A 1 71 ? 10.345 3.414 -10.031 1.00 73.56 71 ASN A CA 1
ATOM 571 C C . ASN A 1 71 ? 11.598 2.811 -9.381 1.00 73.56 71 ASN A C 1
ATOM 573 O O . ASN A 1 71 ? 12.478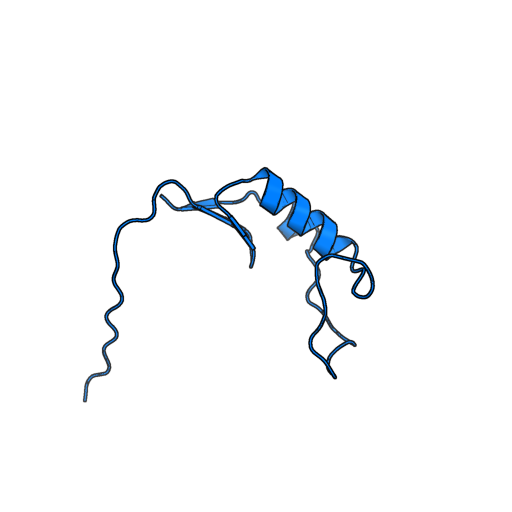 3.561 -8.953 1.00 73.56 71 ASN A O 1
ATOM 577 N N . TRP A 1 72 ? 11.648 1.490 -9.269 1.00 63.66 72 TRP A N 1
ATOM 578 C CA . TRP A 1 72 ? 12.850 0.755 -8.903 1.00 63.66 72 TRP A CA 1
ATOM 579 C C . TRP A 1 72 ? 13.349 0.046 -10.161 1.00 63.66 72 TRP A C 1
ATOM 581 O O . TRP A 1 72 ? 12.829 -1.016 -10.518 1.00 63.66 72 TRP A O 1
ATOM 591 N N . ASP A 1 73 ? 14.312 0.686 -10.824 1.00 59.38 73 ASP A N 1
ATOM 592 C CA . ASP A 1 73 ? 15.016 0.197 -12.011 1.00 59.38 73 ASP A CA 1
ATOM 593 C C . ASP A 1 73 ? 16.516 0.105 -11.691 1.00 59.38 73 ASP A C 1
ATOM 595 O O . ASP A 1 73 ? 17.039 1.063 -11.069 1.00 59.38 73 ASP A O 1
#

Secondary structure (DSSP, 8-state):
---------PPPSS-EEEETTEEES-HHHHHHHHHHHHHT-TTTSS--PPTT--S------HHHHTS-PEEE-

Foldseek 3Di:
DDDDDDDDDDDDDAKWWDAPPDIDNDQVVVVVVLVLQQVLPQPPTPHHDDVPPSPDDDHCDPVSNPDGTDIDD

Solvent-accessible surface area (backbone atoms only — not comparable to full-atom values): 5054 Å² total; per-residue (Å²): 138,88,88,86,88,88,87,86,77,81,82,72,94,65,64,36,35,42,42,93,95,44,74,36,80,44,68,68,60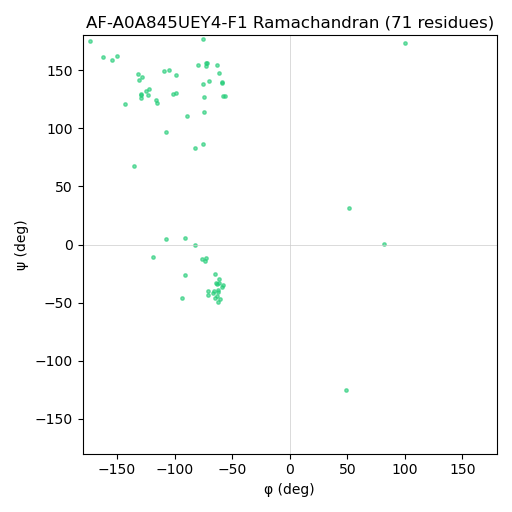,48,54,50,50,50,53,56,59,68,65,65,41,54,86,82,48,98,53,68,64,56,90,96,48,76,86,72,80,87,77,82,45,76,74,59,67,75,56,74,66,41,79,54,124

pLDDT: mean 91.96, std 7.39, range [59.38, 98.19]

Sequence (73 aa):
GARLMALGGATMNGPRYIWWNFVSSSKDRIEQAKEDWKAADWANGPFRLPPGDEQEFIPITEELDRTRPRNWD

Nearest PDB structures (foldseek):
  4jrf-assembly1_A  TM=3.481E-01  e=6.225E+00  Bacteroides ovatus ATCC 8483

Radius of gyration: 16.24 Å; Cα contacts (8 Å, |Δi|>4): 58; chains: 1; bounding box: 50×27×34 Å

Mean predicted aligned error: 4.59 Å